Protein AF-A0A7X8UM80-F1 (afdb_monomer)

Sequence (56 aa):
MNVMVTGNLGYIGSILTGMLRARGHRVTGLDSDLYRRCTFGRPWRDPFRTIIKDIR

Foldseek 3Di:
DEDEQEPLQDDVNVVVVVVCVVVVYQYEYEYCCPCVVVDDDDPDPDDHHYDNDDPD

Solvent-accessible surface area (backbone atoms only — not comparable to full-atom values): 3523 Å² total; per-residue (Å²): 95,85,44,78,38,69,44,27,86,39,80,65,26,45,54,52,51,52,58,42,44,76,71,66,32,51,62,35,33,34,24,62,63,88,55,74,90,72,75,78,86,79,77,74,93,74,82,67,61,61,48,81,47,67,91,120

Mean predicted aligned error: 3.16 Å

Structure (mmCIF, N/CA/C/O backbone):
data_AF-A0A7X8UM80-F1
#
_entry.id   AF-A0A7X8UM80-F1
#
loop_
_atom_site.group_PDB
_atom_site.id
_atom_site.type_symbol
_atom_site.label_atom_id
_atom_site.label_alt_id
_atom_site.label_comp_id
_atom_site.label_asym_id
_atom_site.label_entity_id
_atom_site.label_seq_id
_atom_site.pdbx_PDB_ins_code
_atom_site.Cartn_x
_atom_site.Cartn_y
_atom_site.Cartn_z
_atom_site.occupancy
_atom_site.B_iso_or_equiv
_atom_site.auth_seq_id
_atom_site.auth_comp_id
_atom_site.auth_asym_id
_atom_site.auth_atom_id
_atom_site.pdbx_PDB_model_num
ATOM 1 N N . MET A 1 1 ? -10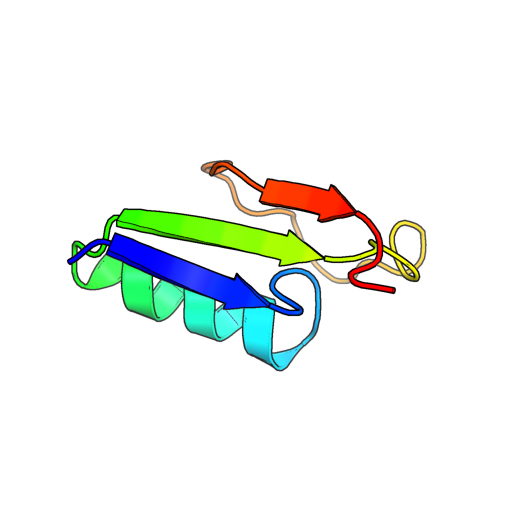.931 2.510 12.342 1.00 97.19 1 MET A N 1
ATOM 2 C CA . MET A 1 1 ? -9.578 2.662 12.941 1.00 97.19 1 MET A CA 1
ATOM 3 C C . MET A 1 1 ? -8.655 3.358 11.953 1.00 97.19 1 MET A C 1
ATOM 5 O O . MET A 1 1 ? -8.914 3.263 10.757 1.00 97.19 1 MET A O 1
ATOM 9 N N . ASN A 1 2 ? -7.612 4.030 12.443 1.00 97.88 2 ASN A N 1
ATOM 10 C CA . ASN A 1 2 ? -6.561 4.624 11.613 1.00 97.88 2 ASN A CA 1
ATOM 11 C C . ASN A 1 2 ? -5.406 3.630 11.496 1.00 97.88 2 ASN A C 1
ATOM 13 O O . ASN A 1 2 ? -4.879 3.212 12.523 1.00 97.88 2 ASN A O 1
ATOM 17 N N . VAL A 1 3 ? -5.040 3.247 10.275 1.00 98.31 3 VAL A N 1
ATOM 18 C CA . VAL A 1 3 ? -4.010 2.228 10.025 1.00 98.31 3 VAL A CA 1
ATOM 19 C C . VAL A 1 3 ? -2.970 2.790 9.067 1.00 98.31 3 VAL A C 1
ATOM 21 O O . VAL A 1 3 ? -3.325 3.297 8.003 1.00 98.31 3 VAL A O 1
ATOM 24 N N . MET A 1 4 ? -1.693 2.695 9.436 1.00 97.69 4 MET A N 1
ATOM 25 C CA . MET A 1 4 ? -0.588 2.954 8.517 1.00 97.69 4 MET A CA 1
ATOM 26 C C . MET A 1 4 ? -0.066 1.626 7.973 1.00 97.69 4 MET A C 1
ATOM 28 O O . MET A 1 4 ? 0.234 0.725 8.751 1.00 97.69 4 MET A O 1
ATOM 32 N N . VAL A 1 5 ? 0.021 1.509 6.649 1.00 97.62 5 VAL A N 1
ATOM 33 C CA . VAL A 1 5 ? 0.547 0.320 5.969 1.00 97.62 5 VAL A CA 1
ATOM 34 C C . VAL A 1 5 ? 1.875 0.690 5.328 1.00 97.62 5 VAL A C 1
ATOM 36 O O . VAL A 1 5 ? 1.911 1.488 4.392 1.00 97.62 5 VAL A O 1
ATOM 39 N N . THR A 1 6 ? 2.962 0.118 5.839 1.00 97.12 6 THR A N 1
ATOM 40 C CA . THR A 1 6 ? 4.283 0.230 5.218 1.00 97.12 6 THR A CA 1
ATOM 41 C C . THR A 1 6 ? 4.404 -0.762 4.063 1.00 97.12 6 THR A C 1
ATOM 43 O O . THR A 1 6 ? 3.849 -1.861 4.119 1.00 97.12 6 THR A O 1
ATOM 46 N N . GLY A 1 7 ? 5.095 -0.378 2.990 1.00 95.81 7 GLY A N 1
ATOM 47 C CA . GLY A 1 7 ? 5.219 -1.229 1.804 1.00 95.81 7 GLY A CA 1
ATOM 48 C C . GLY A 1 7 ? 3.902 -1.382 1.032 1.00 95.81 7 GLY A C 1
ATOM 49 O O . GLY A 1 7 ? 3.656 -2.430 0.429 1.00 95.81 7 GLY A O 1
ATOM 50 N N . ASN A 1 8 ? 3.001 -0.391 1.101 1.00 95.25 8 ASN A N 1
ATOM 51 C CA . ASN A 1 8 ? 1.647 -0.494 0.545 1.00 95.25 8 ASN A CA 1
ATOM 52 C C . ASN A 1 8 ? 1.602 -0.573 -0.989 1.00 95.25 8 ASN A C 1
ATOM 54 O O . ASN A 1 8 ? 0.560 -0.935 -1.536 1.00 95.25 8 ASN A O 1
ATOM 58 N N . LEU A 1 9 ? 2.694 -0.230 -1.676 1.00 93.25 9 LEU A N 1
ATOM 59 C CA . LEU A 1 9 ? 2.816 -0.376 -3.128 1.00 93.25 9 LEU A CA 1
ATOM 60 C C . LEU A 1 9 ? 3.416 -1.737 -3.519 1.00 93.25 9 LEU A C 1
ATOM 62 O O . LEU A 1 9 ? 3.425 -2.093 -4.695 1.00 93.25 9 LEU A O 1
ATOM 66 N N . GLY A 1 10 ? 3.875 -2.520 -2.539 1.00 92.31 10 GLY A N 1
ATOM 67 C CA . GLY A 1 10 ? 4.343 -3.885 -2.734 1.00 92.31 10 GLY A CA 1
ATOM 68 C C . GLY A 1 10 ? 3.212 -4.895 -2.938 1.00 92.31 10 GLY A C 1
ATOM 69 O O . GLY A 1 10 ? 2.028 -4.607 -2.753 1.00 92.31 10 GLY A O 1
ATOM 70 N N . TYR A 1 11 ? 3.594 -6.130 -3.271 1.00 91.06 11 TYR A N 1
ATOM 71 C CA . TYR A 1 11 ? 2.664 -7.215 -3.595 1.00 91.06 11 TYR A CA 1
ATOM 72 C C . TYR A 1 11 ? 1.596 -7.431 -2.509 1.00 91.06 11 TYR A C 1
ATOM 74 O O . TYR A 1 11 ? 0.405 -7.280 -2.769 1.00 91.06 11 TYR A O 1
ATOM 82 N N . ILE A 1 12 ? 2.016 -7.682 -1.264 1.00 94.12 12 ILE A N 1
ATOM 83 C CA . ILE A 1 12 ? 1.093 -7.893 -0.137 1.00 94.12 12 ILE A CA 1
ATOM 84 C C . ILE A 1 12 ? 0.392 -6.587 0.252 1.00 94.12 12 ILE A C 1
ATOM 86 O O . ILE A 1 12 ? -0.818 -6.575 0.479 1.00 94.12 12 ILE A O 1
ATOM 90 N N . GLY A 1 13 ? 1.142 -5.485 0.317 1.00 94.44 13 GLY A N 1
ATOM 91 C CA . GLY A 1 13 ? 0.632 -4.189 0.759 1.00 94.44 13 GLY A CA 1
ATOM 92 C C . GLY A 1 13 ? -0.507 -3.666 -0.115 1.00 94.44 13 GLY A C 1
ATOM 93 O O . GLY A 1 13 ? -1.484 -3.128 0.417 1.00 94.44 13 GLY A O 1
ATOM 94 N N . SER A 1 14 ? -0.429 -3.899 -1.427 1.00 91.50 14 SER A N 1
ATOM 95 C CA . SER A 1 14 ? -1.469 -3.505 -2.375 1.00 91.50 14 SER A CA 1
ATOM 96 C C . SER A 1 14 ? -2.805 -4.184 -2.044 1.00 91.50 14 SER A C 1
ATOM 98 O O . SER A 1 14 ? -3.811 -3.497 -1.872 1.00 91.50 14 SER A O 1
ATOM 100 N N . ILE A 1 15 ? -2.810 -5.502 -1.825 1.00 93.62 15 ILE A N 1
ATOM 101 C CA . ILE A 1 15 ? -4.013 -6.276 -1.481 1.00 93.62 15 ILE A CA 1
ATOM 102 C C . ILE A 1 15 ? -4.508 -5.954 -0.067 1.00 93.62 15 ILE A C 1
ATOM 104 O O . ILE A 1 15 ? -5.694 -5.666 0.125 1.00 93.62 15 ILE A O 1
ATOM 108 N N . LEU A 1 16 ? -3.606 -5.949 0.920 1.00 96.56 16 LEU A N 1
ATOM 109 C CA . LEU A 1 16 ? -3.937 -5.687 2.323 1.00 96.56 16 LEU A CA 1
ATOM 110 C C . LEU A 1 16 ? -4.616 -4.325 2.491 1.00 96.56 16 LEU A C 1
ATOM 112 O O . LEU A 1 16 ? -5.616 -4.212 3.202 1.00 96.56 16 LEU A O 1
ATOM 116 N N . THR A 1 17 ? -4.113 -3.298 1.805 1.00 95.50 17 THR A N 1
ATOM 117 C CA . THR A 1 17 ? -4.703 -1.959 1.872 1.00 95.50 17 THR A CA 1
ATOM 118 C C . THR A 1 17 ? -6.144 -1.964 1.366 1.00 95.50 17 THR A C 1
ATOM 120 O O . THR A 1 17 ? -7.022 -1.410 2.030 1.00 95.50 17 THR A O 1
ATOM 123 N N . GLY A 1 18 ? -6.422 -2.644 0.249 1.00 92.94 18 GLY A N 1
ATOM 124 C CA . GLY A 1 18 ? -7.788 -2.824 -0.249 1.00 92.94 18 GLY A CA 1
ATOM 125 C C . GLY A 1 18 ? -8.693 -3.518 0.775 1.00 92.94 18 GLY A C 1
ATOM 126 O O . GLY A 1 18 ? -9.780 -3.023 1.075 1.00 92.94 18 GLY A O 1
ATOM 127 N N . MET A 1 19 ? -8.219 -4.608 1.385 1.00 95.81 19 MET A N 1
ATOM 128 C CA . MET A 1 19 ? -8.970 -5.357 2.403 1.00 95.81 19 MET A CA 1
ATOM 129 C C . MET A 1 19 ? -9.285 -4.530 3.656 1.00 95.81 19 MET A C 1
ATOM 131 O O . MET A 1 19 ? -10.367 -4.679 4.231 1.00 95.81 19 MET A O 1
ATOM 135 N N . LEU A 1 20 ? -8.356 -3.676 4.090 1.00 97.31 20 LEU A N 1
ATOM 136 C CA . LEU A 1 20 ? -8.546 -2.796 5.243 1.00 97.31 20 LEU A CA 1
ATOM 137 C C . LEU A 1 20 ? -9.545 -1.675 4.933 1.00 97.31 20 LEU A C 1
ATOM 139 O O . LEU A 1 20 ? -10.434 -1.390 5.737 1.00 97.31 20 LEU A O 1
ATOM 143 N N . ARG A 1 21 ? -9.439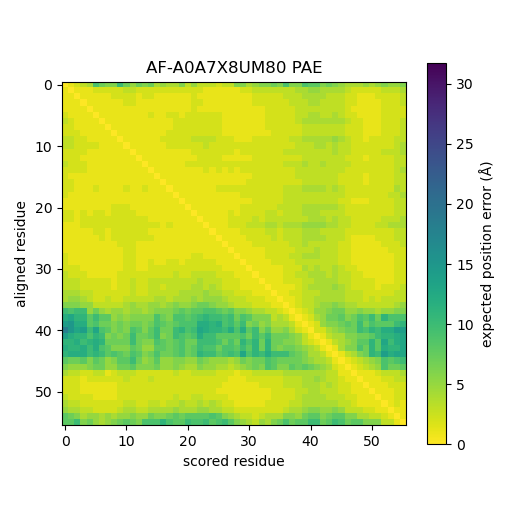 -1.061 3.751 1.00 95.25 21 ARG A N 1
ATOM 144 C CA . ARG A 1 21 ? -10.370 -0.011 3.311 1.00 95.25 21 ARG A CA 1
ATOM 145 C C . ARG A 1 21 ? -11.789 -0.547 3.139 1.00 95.25 21 ARG A C 1
ATOM 147 O O . ARG A 1 21 ? -12.726 0.087 3.611 1.00 95.25 21 ARG A O 1
ATOM 154 N N . ALA A 1 22 ? -11.941 -1.739 2.557 1.00 95.56 22 ALA A N 1
ATOM 155 C CA . ALA A 1 22 ? -13.235 -2.410 2.412 1.00 95.56 22 ALA A CA 1
ATOM 156 C C . ALA A 1 22 ? -13.917 -2.699 3.763 1.00 95.56 22 ALA A C 1
ATOM 158 O O . ALA A 1 22 ? -15.139 -2.761 3.838 1.00 95.56 22 ALA A O 1
ATOM 159 N N . ARG A 1 23 ? -13.138 -2.827 4.845 1.00 97.56 23 ARG A N 1
ATOM 160 C CA . ARG A 1 23 ? -13.634 -2.968 6.225 1.00 97.56 23 ARG A CA 1
ATOM 161 C C . ARG A 1 23 ? -13.892 -1.631 6.938 1.00 97.56 23 ARG A C 1
ATOM 163 O O . ARG A 1 23 ? -14.155 -1.620 8.136 1.00 97.56 23 ARG A O 1
ATOM 170 N N . GLY A 1 24 ? -13.803 -0.500 6.238 1.00 96.62 24 GLY A N 1
ATOM 171 C CA . GLY A 1 24 ? -14.062 0.829 6.804 1.00 96.62 24 GLY A CA 1
ATOM 172 C C . GLY A 1 24 ? -12.903 1.412 7.623 1.00 96.62 24 GLY A C 1
ATOM 173 O O . GLY A 1 24 ? -13.095 2.358 8.391 1.00 96.62 24 GLY A O 1
ATOM 174 N N . HIS A 1 25 ? -11.684 0.876 7.498 1.00 97.81 25 HIS A N 1
ATOM 175 C CA . HIS A 1 25 ? -10.511 1.486 8.124 1.00 97.81 25 HIS A CA 1
ATOM 176 C C . HIS A 1 25 ? -10.006 2.686 7.306 1.00 97.81 25 HIS A C 1
ATOM 178 O O . HIS A 1 25 ? -9.973 2.657 6.075 1.00 97.81 25 HIS A O 1
ATOM 184 N N . ARG A 1 26 ? -9.546 3.737 7.997 1.00 97.62 26 ARG A N 1
ATOM 185 C CA . ARG A 1 26 ? -8.879 4.884 7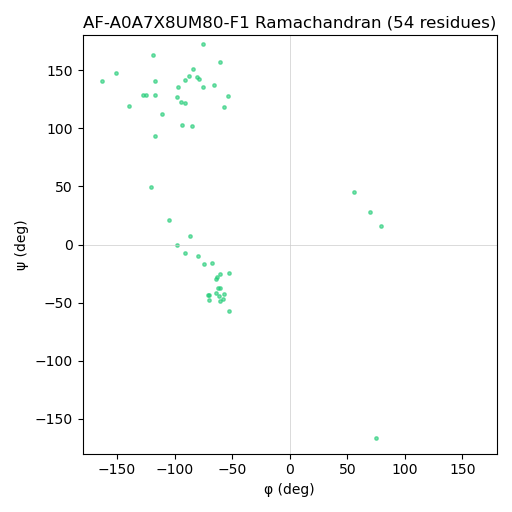.376 1.00 97.62 26 ARG A CA 1
ATOM 186 C C . ARG A 1 26 ? -7.402 4.548 7.204 1.00 97.62 26 ARG A C 1
ATOM 188 O O . ARG A 1 26 ? -6.644 4.569 8.174 1.00 97.62 26 ARG A O 1
ATOM 195 N N . VAL A 1 27 ? -7.014 4.204 5.980 1.00 97.75 27 VAL A N 1
ATOM 196 C CA . VAL A 1 27 ? -5.661 3.727 5.668 1.00 97.75 27 VAL A CA 1
ATOM 197 C C . VAL A 1 27 ? -4.780 4.861 5.146 1.00 97.75 27 VAL A C 1
ATOM 199 O O . VAL A 1 27 ? -5.207 5.640 4.296 1.00 97.75 27 VAL A O 1
ATOM 202 N N . THR A 1 28 ? -3.547 4.941 5.647 1.00 97.88 28 THR A N 1
ATOM 203 C CA . THR A 1 28 ? -2.457 5.745 5.069 1.00 97.88 28 THR A CA 1
ATOM 204 C C . THR A 1 28 ? -1.332 4.810 4.631 1.00 97.88 28 THR A C 1
ATOM 206 O O . THR A 1 28 ? -0.891 3.973 5.414 1.00 97.88 28 THR A O 1
A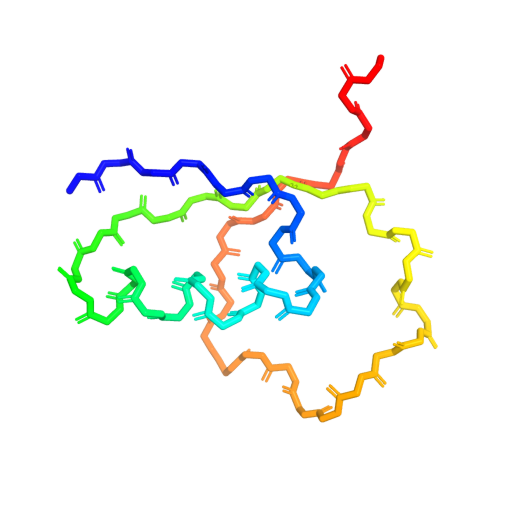TOM 209 N N . GLY A 1 29 ? -0.878 4.932 3.388 1.00 97.31 29 GLY A N 1
ATOM 210 C CA . GLY A 1 29 ? 0.282 4.201 2.879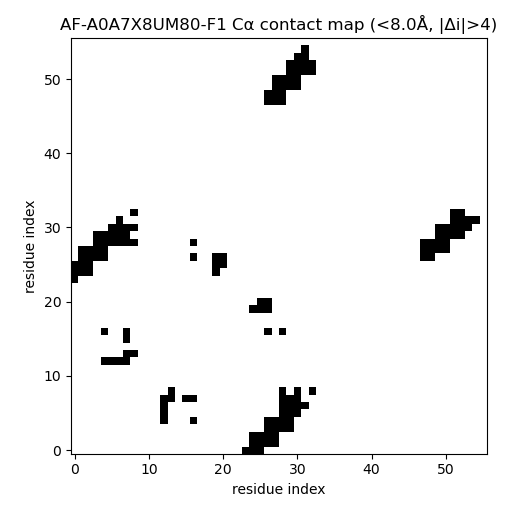 1.00 97.31 29 GLY A CA 1
ATOM 211 C C . GLY A 1 29 ? 1.603 4.896 3.216 1.00 97.31 29 GLY A C 1
ATOM 212 O O . GLY A 1 29 ? 1.644 6.127 3.304 1.00 97.31 29 GLY A O 1
ATOM 213 N N . LEU A 1 30 ? 2.674 4.121 3.363 1.00 97.88 30 LEU A N 1
ATOM 214 C CA . LEU A 1 30 ? 4.056 4.595 3.421 1.00 97.88 30 LEU A CA 1
ATOM 215 C C . LEU A 1 30 ? 4.951 3.641 2.625 1.00 97.88 30 LEU A C 1
ATOM 217 O O . LEU A 1 30 ? 5.055 2.461 2.959 1.00 97.88 30 LEU A O 1
ATOM 221 N N . ASP A 1 31 ? 5.612 4.146 1.591 1.00 96.88 31 ASP A N 1
ATOM 222 C CA . ASP A 1 31 ? 6.470 3.336 0.725 1.00 96.88 31 ASP A CA 1
ATOM 223 C C . ASP A 1 31 ? 7.604 4.190 0.139 1.00 96.88 31 ASP A C 1
ATOM 225 O O . ASP A 1 31 ? 7.415 5.374 -0.131 1.00 96.88 31 ASP A O 1
ATOM 229 N N . SER A 1 32 ? 8.778 3.607 -0.098 1.00 96.75 32 SER A N 1
ATOM 230 C CA . SER A 1 32 ? 9.860 4.284 -0.834 1.00 96.75 32 SER A CA 1
ATOM 231 C C . SER A 1 32 ? 9.573 4.353 -2.342 1.00 96.75 32 SER A C 1
ATOM 233 O O . SER A 1 32 ? 10.200 5.130 -3.067 1.00 96.75 32 SER A O 1
ATOM 235 N N . ASP A 1 33 ? 8.625 3.543 -2.821 1.00 94.19 33 ASP A N 1
ATOM 236 C CA . ASP A 1 33 ? 8.207 3.436 -4.216 1.00 94.19 33 ASP A CA 1
ATOM 237 C C . ASP A 1 33 ? 9.399 3.108 -5.141 1.00 94.19 33 ASP A C 1
ATOM 239 O O . ASP A 1 33 ? 9.627 3.721 -6.191 1.00 94.19 33 ASP A O 1
ATOM 243 N N . LEU A 1 34 ? 10.217 2.139 -4.701 1.00 93.94 34 LEU A N 1
ATOM 244 C CA . LEU A 1 34 ? 11.423 1.683 -5.410 1.00 93.94 34 LEU A CA 1
ATOM 245 C C . LEU A 1 34 ? 11.086 1.044 -6.768 1.00 93.94 34 LEU A C 1
ATOM 247 O O . LEU A 1 34 ? 11.872 1.140 -7.707 1.00 93.94 34 LEU A O 1
ATOM 251 N N . TYR A 1 35 ? 9.901 0.437 -6.891 1.00 91.50 35 TYR A N 1
ATOM 252 C CA . TYR A 1 35 ? 9.456 -0.305 -8.077 1.00 91.50 35 TYR A CA 1
ATOM 253 C C . TYR A 1 35 ? 8.425 0.446 -8.933 1.00 91.50 35 TYR A C 1
ATOM 255 O O . TYR A 1 35 ? 7.728 -0.169 -9.736 1.00 91.50 35 TYR A O 1
ATOM 263 N N . ARG A 1 36 ? 8.339 1.778 -8.829 1.00 90.62 36 ARG A N 1
ATOM 264 C CA . ARG A 1 36 ? 7.324 2.602 -9.520 1.00 90.62 36 ARG A CA 1
ATOM 265 C C . ARG A 1 36 ? 7.208 2.406 -11.038 1.00 90.62 36 ARG A C 1
ATOM 267 O O . ARG A 1 36 ? 6.172 2.699 -11.622 1.00 90.62 36 ARG A O 1
ATOM 274 N N . ARG A 1 37 ? 8.283 1.940 -11.688 1.00 89.19 37 ARG A N 1
ATOM 275 C CA . ARG A 1 37 ? 8.349 1.675 -13.141 1.00 89.19 37 ARG A CA 1
ATOM 276 C C . ARG A 1 37 ? 8.129 0.202 -13.509 1.00 89.19 37 ARG A C 1
ATOM 278 O O . ARG A 1 37 ? 8.155 -0.133 -14.685 1.00 89.19 37 ARG A O 1
ATOM 285 N N . CYS A 1 38 ? 7.910 -0.656 -12.518 1.00 86.88 38 CYS A N 1
ATOM 286 C CA . CYS A 1 38 ? 7.715 -2.097 -12.657 1.00 86.88 38 CYS A CA 1
ATOM 287 C C . CYS A 1 38 ? 6.340 -2.490 -12.096 1.00 86.88 38 CYS A C 1
ATOM 289 O O . CYS A 1 38 ? 6.231 -3.366 -11.240 1.00 86.88 38 CYS A O 1
ATOM 291 N N . THR A 1 39 ? 5.291 -1.78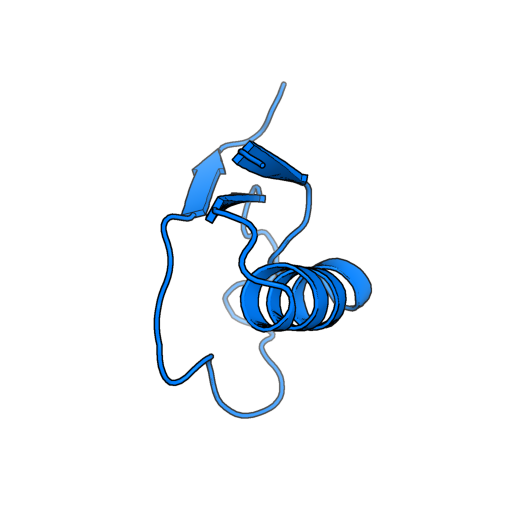0 -12.513 1.00 78.06 39 THR A N 1
ATOM 292 C CA . THR A 1 39 ? 3.927 -2.000 -12.024 1.00 78.06 39 THR A CA 1
ATOM 293 C C . THR A 1 39 ? 3.209 -3.071 -12.842 1.00 78.06 39 THR A C 1
ATOM 295 O O . THR A 1 39 ? 3.398 -3.196 -14.050 1.00 78.06 39 THR A O 1
ATOM 298 N N . PHE A 1 40 ? 2.359 -3.848 -12.170 1.00 74.31 40 PHE A N 1
ATOM 299 C CA . PHE A 1 40 ? 1.517 -4.871 -12.785 1.00 74.31 40 PHE A CA 1
ATOM 300 C C . PHE A 1 40 ? 0.041 -4.516 -12.585 1.00 74.31 40 PHE A C 1
ATOM 302 O O . PHE A 1 40 ? -0.357 -4.071 -11.508 1.00 74.31 40 PHE A O 1
ATOM 309 N N . GLY A 1 41 ? -0.786 -4.752 -13.605 1.00 76.38 41 GLY A N 1
ATOM 310 C CA . GLY A 1 41 ? -2.229 -4.506 -13.540 1.00 76.38 41 GLY A CA 1
ATOM 311 C C . GLY A 1 41 ? -2.619 -3.025 -13.625 1.00 76.38 41 GLY A C 1
ATOM 312 O O . GLY A 1 41 ? -1.835 -2.170 -14.030 1.00 76.38 41 GLY A O 1
ATOM 313 N N . ARG A 1 42 ? -3.880 -2.720 -13.290 1.00 74.19 42 ARG A N 1
ATOM 314 C CA . ARG A 1 42 ? -4.382 -1.338 -13.240 1.00 74.19 42 ARG A CA 1
ATOM 315 C C . ARG A 1 42 ? -4.201 -0.754 -11.836 1.00 74.19 42 ARG A C 1
ATOM 317 O O . ARG A 1 42 ? -4.454 -1.466 -10.865 1.00 74.19 42 ARG A O 1
ATOM 324 N N . PRO A 1 43 ? -3.846 0.537 -11.716 1.00 71.00 43 PRO A N 1
ATOM 325 C CA . PRO A 1 43 ? -3.814 1.212 -10.426 1.00 71.00 43 PRO A CA 1
ATOM 326 C C . PRO A 1 43 ? -5.198 1.213 -9.762 1.00 71.00 43 PRO A C 1
ATOM 328 O O . PRO A 1 43 ? -6.234 1.097 -10.429 1.00 71.00 43 PRO A O 1
ATOM 331 N N . TRP A 1 44 ? -5.208 1.366 -8.436 1.00 70.88 44 TRP A N 1
ATOM 332 C CA . TRP A 1 44 ? -6.438 1.519 -7.661 1.00 70.88 44 TRP A CA 1
ATOM 333 C C . TRP A 1 44 ? -7.282 2.663 -8.230 1.00 70.88 44 TRP A C 1
ATOM 335 O O . TRP A 1 44 ? -6.791 3.775 -8.400 1.00 70.88 44 TRP A O 1
ATOM 345 N N . ARG A 1 45 ? -8.565 2.389 -8.508 1.00 70.50 45 ARG A N 1
ATOM 346 C CA . ARG A 1 45 ? -9.504 3.394 -9.044 1.00 70.50 45 ARG A CA 1
ATOM 347 C C . ARG A 1 45 ? -9.749 4.553 -8.081 1.00 70.50 45 ARG A C 1
ATOM 349 O O . ARG A 1 45 ? -10.070 5.645 -8.524 1.00 70.50 45 ARG A O 1
ATOM 356 N N . ASP A 1 46 ? -9.612 4.287 -6.788 1.00 81.81 46 ASP A N 1
ATOM 357 C CA . ASP A 1 46 ? -9.827 5.253 -5.722 1.00 81.81 46 ASP A CA 1
ATOM 358 C C . ASP A 1 46 ? -8.505 5.474 -4.969 1.00 81.81 46 ASP A C 1
ATOM 360 O O . ASP A 1 46 ? -8.156 4.668 -4.091 1.00 81.81 46 ASP A O 1
ATOM 364 N N . PRO A 1 47 ? -7.711 6.488 -5.361 1.00 82.69 47 PRO A N 1
ATOM 365 C CA . PRO A 1 47 ? -6.432 6.765 -4.732 1.00 82.69 47 PRO A CA 1
ATOM 366 C C . PRO A 1 47 ? -6.635 7.218 -3.284 1.00 82.69 47 PRO A C 1
ATOM 368 O O . PRO A 1 47 ? -7.490 8.037 -2.967 1.00 82.69 47 PRO A O 1
ATOM 371 N N . PHE A 1 48 ? -5.803 6.696 -2.388 1.00 92.25 48 PHE A N 1
ATOM 372 C CA . PHE A 1 48 ? -5.771 7.079 -0.979 1.00 92.25 48 PHE A CA 1
ATOM 373 C C . PHE A 1 48 ? -4.400 7.657 -0.636 1.00 92.25 48 PHE A C 1
ATOM 375 O O . PHE A 1 48 ? -3.421 7.461 -1.361 1.00 92.25 48 PHE A O 1
ATOM 382 N N . ARG A 1 49 ? -4.319 8.372 0.490 1.00 96.19 49 ARG A N 1
ATOM 383 C CA . ARG A 1 49 ? -3.077 9.017 0.918 1.00 96.19 49 ARG A CA 1
ATOM 384 C C . ARG A 1 49 ? -1.957 7.983 1.061 1.00 96.19 49 ARG A C 1
ATOM 386 O O . ARG A 1 49 ? -2.033 7.103 1.916 1.00 96.19 49 ARG A O 1
ATOM 393 N N . THR A 1 50 ? -0.902 8.156 0.272 1.00 96.25 50 THR A N 1
ATOM 394 C CA . THR A 1 50 ? 0.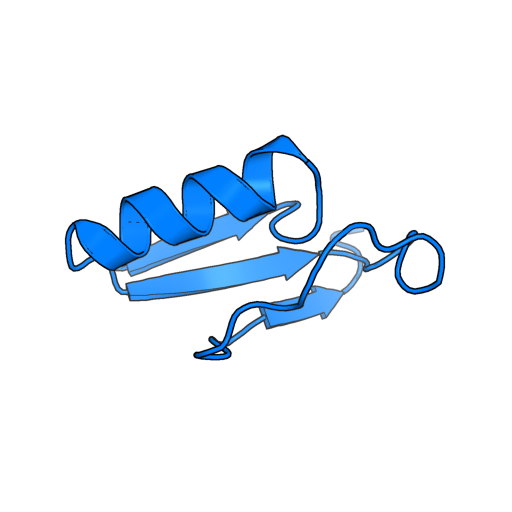358 7.415 0.381 1.00 96.25 50 THR A CA 1
ATOM 395 C C . THR A 1 50 ? 1.492 8.418 0.524 1.00 96.25 50 THR A C 1
ATOM 397 O O . THR A 1 50 ? 1.577 9.378 -0.239 1.00 96.25 50 THR A O 1
ATOM 400 N N . ILE A 1 51 ? 2.334 8.224 1.531 1.00 97.56 51 ILE A N 1
ATOM 401 C CA . ILE A 1 51 ? 3.546 9.008 1.742 1.00 97.56 51 ILE A CA 1
ATOM 402 C C . ILE A 1 51 ? 4.675 8.284 1.013 1.00 97.56 51 ILE A C 1
ATOM 404 O O . ILE A 1 51 ? 4.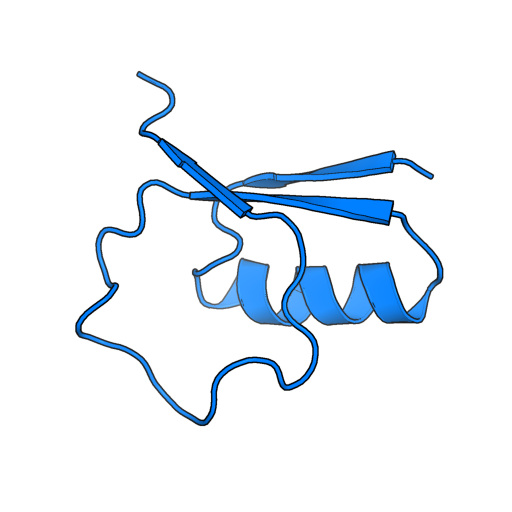939 7.120 1.305 1.00 97.56 51 ILE A O 1
ATOM 408 N N . ILE A 1 52 ? 5.330 8.969 0.073 1.00 97.19 52 ILE A N 1
ATOM 409 C CA . ILE A 1 52 ? 6.508 8.426 -0.609 1.00 97.19 52 ILE A CA 1
ATOM 410 C C . ILE A 1 52 ? 7.750 8.893 0.138 1.00 97.19 52 ILE A C 1
ATOM 412 O O . ILE A 1 52 ? 8.122 10.063 0.041 1.00 97.19 52 ILE A O 1
ATOM 416 N N . LYS A 1 53 ? 8.349 8.003 0.928 1.00 96.94 53 LYS A N 1
ATOM 417 C CA . LYS A 1 53 ? 9.524 8.310 1.747 1.00 96.94 53 LYS A CA 1
ATOM 418 C C . LYS A 1 53 ? 10.220 7.024 2.199 1.00 96.94 53 LYS A C 1
ATOM 420 O O . LYS A 1 53 ? 9.552 6.072 2.594 1.00 96.94 53 LYS A O 1
ATOM 425 N N . ASP A 1 54 ? 11.552 7.045 2.201 1.00 93.75 54 ASP A N 1
ATOM 426 C CA . ASP A 1 54 ? 12.353 6.047 2.913 1.00 93.75 54 ASP A CA 1
ATOM 427 C C . ASP A 1 54 ? 12.319 6.326 4.422 1.00 93.75 54 ASP A C 1
ATOM 429 O O . ASP A 1 54 ? 12.395 7.476 4.858 1.00 93.75 54 ASP A O 1
ATOM 433 N N . ILE A 1 55 ? 12.142 5.272 5.217 1.00 86.75 55 ILE A N 1
ATOM 434 C CA . ILE A 1 55 ? 12.036 5.370 6.677 1.00 86.75 55 ILE A CA 1
ATOM 435 C C . ILE A 1 55 ? 13.391 5.513 7.380 1.00 86.75 55 ILE A C 1
ATOM 437 O O . ILE A 1 55 ? 13.394 5.753 8.587 1.00 86.75 55 ILE A O 1
ATOM 441 N N . ARG A 1 56 ? 14.502 5.330 6.658 1.00 86.19 56 ARG A N 1
ATOM 442 C CA . ARG A 1 56 ? 15.853 5.599 7.158 1.00 86.19 56 ARG A CA 1
ATOM 443 C C . ARG A 1 56 ? 16.149 7.093 7.257 1.00 86.19 56 ARG A C 1
ATOM 445 O O . ARG A 1 56 ? 15.569 7.888 6.481 1.00 86.19 56 ARG A O 1
#

Secondary structure (DSSP, 8-state):
-EEEEETTTSHHHHHHHHHHHHTT-EEEEEE--TTTTS--SPPPS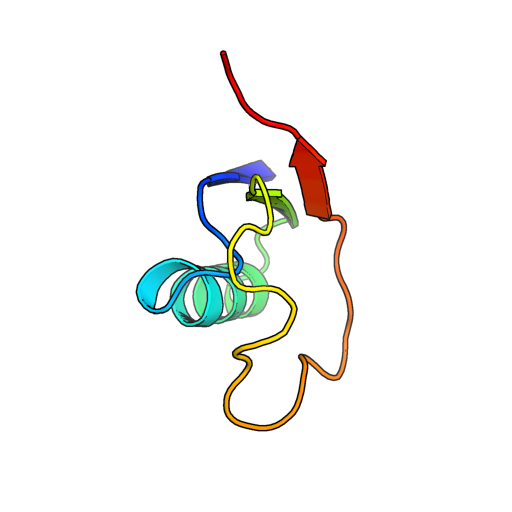S---EEE----

pLDDT: mean 91.77, std 7.86, range [70.5, 98.31]

Radius of gyration: 10.93 Å; Cα contacts (8 Å, |Δi|>4): 73; chains: 1; bounding box: 30×17×26 Å

Nearest PDB structures (foldseek):
  6wja-assembly1_B  TM=7.425E-01  e=8.008E-03  Pseudomonas protegens Pf-5
  6wjb-assembly1_A  TM=7.333E-01  e=9.251E-03  Pseudomonas protegens Pf-5
  5if3-assembly1_B  TM=7.013E-01  e=1.917E-01  Burkholderia vietnamiensis G4
  4cr7-assembly1_H-2  TM=7.442E-01  e=2.060E-01  Flavobacterium sp. 141-8
  4cr7-assembly5_G  TM=7.378E-01  e=2.060E-01  Flavobacterium sp. 141-8